Protein AF-A0A924C3Z1-F1 (afdb_monomer)

Sequence (84 aa):
MSSFLISFFISAFLTLLVIRHSKLHGWFLDSDLSGVQKVHVKAVPRIGGLSIFAAVLLCGIFTMVRAPSIGKWIALLLLCSTVA

Mean predicted aligned error: 5.36 Å

Nearest PDB structures (foldseek):
  5z12-assembly2_C  TM=5.075E-01  e=4.962E+00  Homo sapiens

Structure (mmCIF, N/CA/C/O backbone):
data_AF-A0A924C3Z1-F1
#
_entry.id   AF-A0A924C3Z1-F1
#
loop_
_atom_site.group_PDB
_atom_site.id
_atom_site.type_symbol
_atom_site.label_atom_id
_atom_site.label_alt_id
_atom_site.label_comp_id
_atom_site.label_asym_id
_atom_site.label_entity_id
_atom_site.label_seq_id
_atom_site.pdbx_PDB_ins_code
_atom_site.Cartn_x
_atom_site.Cartn_y
_atom_site.Cartn_z
_atom_site.occupancy
_atom_site.B_iso_or_equiv
_atom_site.auth_seq_id
_atom_site.auth_comp_id
_atom_site.auth_asym_id
_atom_site.auth_atom_id
_atom_site.pdbx_PDB_model_num
ATOM 1 N N . MET A 1 1 ? -16.442 -9.529 5.584 1.00 73.75 1 MET A N 1
ATOM 2 C CA . MET A 1 1 ? -16.519 -9.322 4.119 1.00 73.75 1 MET A CA 1
ATOM 3 C C . MET A 1 1 ? -16.299 -7.869 3.716 1.00 73.75 1 MET A C 1
ATOM 5 O O . MET A 1 1 ? -15.524 -7.636 2.802 1.00 73.75 1 MET A O 1
ATOM 9 N N . SER A 1 2 ? -16.879 -6.884 4.412 1.00 83.62 2 SER A N 1
ATOM 10 C CA . SER A 1 2 ? -16.706 -5.463 4.061 1.00 83.62 2 SER A CA 1
ATOM 11 C C . SER A 1 2 ? -15.244 -5.001 4.038 1.00 83.62 2 SER A C 1
ATOM 13 O O . SER A 1 2 ? -14.838 -4.375 3.069 1.00 83.62 2 SER A O 1
ATOM 15 N N . SER A 1 3 ? -14.423 -5.378 5.030 1.00 84.88 3 SER A N 1
ATOM 16 C CA . SER A 1 3 ? -12.993 -5.024 5.041 1.00 84.88 3 SER A CA 1
ATOM 17 C C . SER A 1 3 ? -12.245 -5.557 3.816 1.00 84.88 3 SER A C 1
ATOM 19 O O . SER A 1 3 ? -11.428 -4.843 3.258 1.00 84.88 3 SER A O 1
ATOM 21 N N . PHE A 1 4 ? -12.578 -6.766 3.346 1.00 89.44 4 PHE A N 1
ATOM 22 C CA . PHE A 1 4 ? -11.970 -7.357 2.151 1.00 89.44 4 PHE A CA 1
ATOM 23 C C . PHE A 1 4 ? -12.289 -6.547 0.889 1.00 89.44 4 PHE A C 1
ATOM 25 O O . PHE A 1 4 ? -11.376 -6.172 0.160 1.00 89.44 4 PHE A O 1
ATOM 32 N N . LEU A 1 5 ? -13.568 -6.228 0.655 1.00 93.12 5 LEU A N 1
ATOM 33 C CA . LEU A 1 5 ? -13.974 -5.450 -0.521 1.00 93.12 5 LEU A CA 1
ATOM 34 C C . LEU A 1 5 ? -13.376 -4.040 -0.498 1.00 93.12 5 LEU A C 1
ATOM 36 O O . LEU A 1 5 ? -12.875 -3.570 -1.514 1.00 93.12 5 LEU A O 1
ATOM 40 N N . ILE A 1 6 ? -13.378 -3.384 0.665 1.00 91.19 6 ILE A N 1
ATOM 41 C CA . ILE A 1 6 ? -12.796 -2.046 0.820 1.00 91.19 6 ILE A CA 1
ATOM 42 C C . ILE A 1 6 ? -11.287 -2.091 0.536 1.00 91.19 6 ILE A C 1
ATOM 44 O O . ILE A 1 6 ? -10.800 -1.290 -0.261 1.00 91.19 6 ILE A O 1
ATOM 48 N N . SER A 1 7 ? -10.554 -3.055 1.106 1.00 92.50 7 SER A N 1
ATOM 49 C CA . SER A 1 7 ? -9.122 -3.232 0.823 1.00 92.50 7 SER A CA 1
ATOM 50 C C . SER A 1 7 ? -8.856 -3.511 -0.655 1.00 92.50 7 SER A C 1
ATOM 52 O O . SER A 1 7 ? -7.927 -2.936 -1.219 1.00 92.50 7 SER A O 1
ATOM 54 N N . PHE A 1 8 ? -9.682 -4.3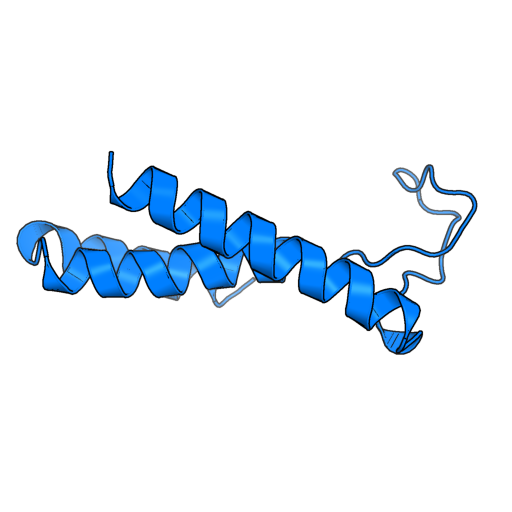43 -1.296 1.00 94.31 8 PHE A N 1
ATOM 55 C CA . PHE A 1 8 ? -9.573 -4.649 -2.720 1.00 94.31 8 PHE A CA 1
ATOM 56 C C . PHE A 1 8 ? -9.724 -3.393 -3.584 1.00 94.31 8 PHE A C 1
ATOM 58 O O . PHE A 1 8 ? -8.842 -3.099 -4.389 1.00 94.31 8 PHE A O 1
ATOM 65 N N . PHE A 1 9 ? -10.793 -2.614 -3.389 1.00 95.69 9 PHE A N 1
ATOM 66 C CA . PHE A 1 9 ? -11.031 -1.409 -4.188 1.00 95.69 9 PHE A CA 1
ATOM 67 C C . PHE A 1 9 ? -9.978 -0.327 -3.945 1.00 95.69 9 PHE A C 1
ATOM 69 O O . PHE A 1 9 ? -9.513 0.284 -4.908 1.00 95.69 9 PHE A O 1
ATOM 76 N N . ILE A 1 10 ? -9.552 -0.119 -2.693 1.00 95.06 10 ILE A N 1
ATOM 77 C CA . ILE A 1 10 ? -8.477 0.833 -2.375 1.00 95.06 10 ILE A CA 1
ATOM 78 C C . ILE A 1 10 ? -7.173 0.401 -3.052 1.00 95.06 10 ILE A C 1
ATOM 80 O O . ILE A 1 10 ? -6.532 1.214 -3.716 1.00 95.06 10 ILE A O 1
ATOM 84 N N . SER A 1 11 ? -6.791 -0.874 -2.933 1.00 96.12 11 SER A N 1
ATOM 85 C CA . SER A 1 11 ? -5.556 -1.384 -3.535 1.00 96.12 11 SER A CA 1
ATOM 86 C C . SER A 1 11 ? -5.591 -1.303 -5.063 1.00 96.12 11 SER A C 1
ATOM 88 O O . SER A 1 11 ? -4.635 -0.820 -5.671 1.00 96.12 11 SER A O 1
ATOM 90 N N . ALA A 1 12 ? -6.706 -1.687 -5.691 1.00 95.81 12 ALA A N 1
ATOM 91 C CA . ALA A 1 12 ? -6.889 -1.582 -7.136 1.00 95.81 12 ALA A CA 1
ATOM 92 C C . ALA A 1 12 ? -6.783 -0.125 -7.617 1.00 95.81 12 ALA A C 1
ATOM 94 O O . ALA A 1 12 ? -6.039 0.165 -8.556 1.00 95.81 12 ALA A O 1
ATOM 95 N N . PHE A 1 13 ? -7.461 0.805 -6.939 1.00 96.44 13 PHE A N 1
ATOM 96 C CA . PHE A 1 13 ? -7.419 2.226 -7.276 1.00 96.44 13 PHE A CA 1
ATOM 97 C C . PHE A 1 13 ? -6.010 2.818 -7.126 1.00 96.44 13 PHE A C 1
ATOM 99 O O . PHE A 1 13 ? -5.503 3.454 -8.053 1.00 96.44 13 PHE A O 1
ATOM 106 N N . LEU A 1 14 ? -5.335 2.557 -6.002 1.00 95.06 14 LEU A N 1
ATOM 107 C CA . LEU A 1 14 ? -3.961 3.014 -5.772 1.00 95.06 14 LEU A CA 1
ATOM 108 C C . LEU A 1 14 ? -2.982 2.413 -6.786 1.00 95.06 14 LEU A C 1
ATOM 110 O O . LEU A 1 14 ? -2.077 3.109 -7.241 1.00 95.06 14 LEU A O 1
ATOM 114 N N . THR A 1 15 ? -3.168 1.153 -7.176 1.00 94.06 15 THR A N 1
ATOM 115 C CA . THR A 1 15 ? -2.320 0.496 -8.181 1.00 94.06 15 THR A CA 1
ATOM 116 C C . THR A 1 15 ? -2.469 1.172 -9.546 1.00 94.06 15 THR A C 1
ATOM 118 O O . THR A 1 15 ? -1.471 1.448 -10.214 1.00 94.06 15 THR A O 1
ATOM 121 N N . LEU A 1 16 ? -3.696 1.525 -9.947 1.00 93.25 16 LEU A N 1
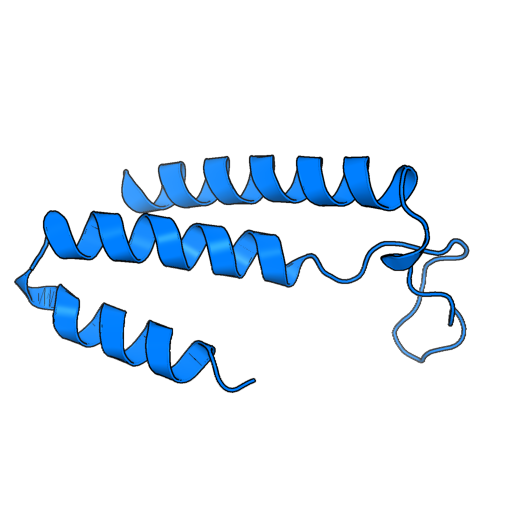ATOM 122 C CA . LEU A 1 16 ? -3.939 2.295 -11.173 1.00 93.25 16 LEU A CA 1
ATOM 123 C C . LEU A 1 16 ? -3.283 3.681 -11.122 1.00 93.25 16 LEU A C 1
ATOM 125 O O . LEU A 1 16 ? -2.698 4.112 -12.120 1.00 93.25 16 LEU A O 1
ATOM 129 N N . LEU A 1 17 ? -3.328 4.362 -9.971 1.00 91.50 17 LEU A N 1
ATOM 130 C CA . LEU A 1 17 ? -2.631 5.637 -9.783 1.00 91.50 17 LEU A CA 1
ATOM 131 C C . LEU A 1 17 ? -1.114 5.484 -9.905 1.00 91.50 17 LEU A C 1
ATOM 133 O O . LEU A 1 17 ? -0.494 6.273 -10.616 1.00 91.50 17 LEU A O 1
ATOM 137 N N . VAL A 1 18 ? -0.523 4.456 -9.290 1.00 90.38 18 VAL A N 1
ATOM 138 C CA . VAL A 1 18 ? 0.915 4.162 -9.400 1.00 90.38 18 VAL A CA 1
ATOM 139 C C . VAL A 1 18 ? 1.315 3.929 -10.858 1.00 90.38 18 VAL A C 1
ATOM 141 O O . VAL A 1 18 ? 2.271 4.540 -11.337 1.00 90.38 18 VAL A O 1
ATOM 144 N N . ILE A 1 19 ? 0.557 3.117 -11.600 1.00 89.19 19 ILE A N 1
ATOM 145 C CA . ILE A 1 19 ? 0.823 2.857 -13.023 1.00 89.19 19 ILE A CA 1
ATOM 146 C C . ILE A 1 19 ? 0.721 4.151 -13.842 1.00 89.19 19 ILE A C 1
ATOM 148 O O . ILE A 1 19 ? 1.575 4.418 -14.691 1.00 89.19 19 ILE A O 1
ATOM 152 N N . ARG A 1 20 ? -0.309 4.971 -13.598 1.00 89.12 20 ARG A N 1
ATOM 153 C CA . ARG A 1 20 ? -0.516 6.235 -14.319 1.00 89.12 20 ARG A CA 1
ATOM 154 C C . ARG A 1 20 ? 0.593 7.246 -14.021 1.00 89.12 20 ARG A C 1
ATOM 156 O O . ARG A 1 20 ? 1.128 7.838 -14.955 1.00 89.12 20 ARG A O 1
ATOM 163 N N . HIS A 1 21 ? 0.962 7.423 -12.755 1.00 86.31 21 HIS A N 1
ATOM 164 C CA . HIS A 1 21 ? 2.000 8.373 -12.351 1.00 86.31 21 HIS A CA 1
ATOM 165 C C . HIS A 1 21 ? 3.405 7.927 -12.740 1.00 86.31 21 HIS A C 1
ATOM 167 O O . HIS A 1 21 ? 4.213 8.778 -13.100 1.00 86.31 21 HIS A O 1
ATOM 173 N N . SER A 1 22 ? 3.690 6.626 -12.742 1.00 83.88 22 SER A N 1
ATOM 174 C CA . SER A 1 22 ? 4.990 6.112 -13.178 1.00 83.88 22 SER A CA 1
ATOM 175 C C . SER A 1 22 ? 5.247 6.329 -14.670 1.00 83.88 22 SER A C 1
ATOM 177 O O . SER A 1 22 ? 6.395 6.510 -15.064 1.00 83.88 22 SER A O 1
ATOM 179 N N . LYS A 1 23 ? 4.201 6.356 -15.505 1.00 78.44 23 LYS A N 1
ATOM 180 C CA . LYS A 1 23 ? 4.344 6.735 -16.920 1.00 78.44 23 LYS A CA 1
ATOM 181 C C . LYS A 1 23 ? 4.650 8.225 -17.103 1.00 78.44 23 LYS A C 1
ATOM 183 O O . LYS A 1 23 ? 5.253 8.589 -18.103 1.00 78.44 23 LYS A O 1
ATOM 188 N N . LEU A 1 24 ? 4.219 9.067 -16.161 1.00 80.38 24 LEU A N 1
ATOM 189 C CA . LEU A 1 24 ? 4.446 10.517 -16.175 1.00 80.38 24 LEU A CA 1
ATOM 190 C C . LEU A 1 24 ? 5.806 10.899 -15.570 1.00 80.38 24 LEU A C 1
ATOM 192 O O . LEU A 1 24 ? 6.456 11.814 -16.062 1.00 80.38 24 LEU A O 1
ATOM 196 N N . HIS A 1 25 ? 6.242 10.191 -14.525 1.00 76.44 25 HIS A N 1
ATOM 197 C CA . HIS A 1 25 ? 7.489 10.447 -13.809 1.00 76.44 25 HIS A CA 1
ATOM 198 C C . HIS A 1 25 ? 8.400 9.222 -13.920 1.00 76.44 25 HIS A C 1
ATOM 200 O O . HIS A 1 25 ? 8.230 8.231 -13.207 1.00 76.44 25 HIS A O 1
ATOM 206 N N . GLY A 1 26 ? 9.381 9.298 -14.823 1.00 68.62 26 GLY A N 1
ATOM 207 C CA . GLY A 1 26 ? 10.270 8.180 -15.161 1.00 68.62 26 GLY A CA 1
ATOM 208 C C . GLY A 1 26 ? 11.156 7.671 -14.018 1.00 68.62 26 GLY A C 1
ATOM 209 O O . GLY A 1 26 ? 11.726 6.595 -14.137 1.00 68.62 26 GLY A O 1
ATOM 210 N N . TRP A 1 27 ? 11.247 8.393 -12.895 1.00 72.25 27 TRP A N 1
ATOM 211 C CA . TRP A 1 27 ? 12.056 8.005 -11.730 1.00 72.25 27 TRP A CA 1
ATOM 212 C C . TRP A 1 27 ? 11.577 6.727 -11.034 1.00 72.25 27 TRP A C 1
ATOM 214 O O . TRP A 1 27 ? 12.349 6.091 -10.329 1.00 72.25 27 TRP A O 1
ATOM 224 N N . PHE A 1 28 ? 10.316 6.335 -11.232 1.00 70.88 28 PHE A N 1
ATOM 225 C CA . PHE A 1 28 ? 9.759 5.112 -10.646 1.00 70.88 28 PHE A CA 1
ATOM 226 C C . PHE A 1 28 ? 9.956 3.862 -11.515 1.00 70.88 28 PHE A C 1
ATOM 228 O O . PHE A 1 28 ? 9.514 2.779 -11.128 1.00 70.88 28 PHE A O 1
ATOM 235 N N . LEU A 1 29 ? 10.569 3.998 -12.693 1.00 78.06 29 LEU A N 1
ATOM 236 C CA . LEU A 1 29 ? 10.769 2.904 -13.637 1.00 78.06 29 LEU A CA 1
ATOM 237 C C . LEU A 1 29 ? 12.050 2.128 -13.309 1.00 78.06 29 LEU A C 1
ATOM 239 O O . LEU A 1 29 ? 13.104 2.724 -13.110 1.00 78.06 29 LEU A O 1
ATOM 243 N N . ASP A 1 30 ? 11.968 0.795 -13.305 1.00 78.19 30 ASP A N 1
ATOM 244 C CA . ASP A 1 30 ? 13.163 -0.051 -13.207 1.00 78.19 30 ASP A CA 1
ATOM 245 C C . ASP A 1 30 ? 13.945 0.005 -14.526 1.00 78.19 30 ASP A C 1
ATOM 247 O O . ASP A 1 30 ? 13.463 -0.466 -15.562 1.00 78.19 30 ASP A O 1
ATOM 251 N N . SER A 1 31 ? 15.122 0.629 -14.483 1.00 73.62 31 SER A N 1
ATOM 252 C CA . SER A 1 31 ? 16.000 0.849 -15.634 1.00 73.62 31 SER A CA 1
ATOM 253 C C . SER A 1 31 ? 16.878 -0.357 -15.961 1.00 73.62 31 SER A C 1
ATOM 255 O O . SER A 1 31 ? 17.308 -0.497 -17.106 1.00 73.62 31 SER A O 1
ATOM 257 N N . ASP A 1 32 ? 17.119 -1.246 -14.997 1.00 80.50 32 ASP A N 1
ATOM 258 C CA . ASP A 1 32 ? 17.834 -2.489 -15.254 1.00 80.50 32 ASP A CA 1
ATOM 259 C C . ASP A 1 32 ? 16.840 -3.552 -15.730 1.00 80.50 32 ASP A C 1
ATOM 261 O O . ASP A 1 32 ? 15.942 -3.962 -15.000 1.00 80.50 32 ASP A O 1
ATOM 265 N N . LEU A 1 33 ? 17.011 -4.012 -16.966 1.00 81.44 33 LEU A N 1
ATOM 266 C CA . LEU A 1 33 ? 16.160 -5.024 -17.597 1.00 81.44 33 LEU A CA 1
ATOM 267 C C . LEU A 1 33 ? 16.831 -6.404 -17.674 1.00 81.44 33 LEU A C 1
ATOM 269 O O . LEU A 1 33 ? 16.207 -7.350 -18.140 1.00 81.44 33 LEU A O 1
ATOM 273 N N . SER A 1 34 ? 18.075 -6.535 -17.208 1.00 81.94 34 SER A N 1
ATOM 274 C CA . SER A 1 34 ? 18.905 -7.737 -17.393 1.00 81.94 34 SER A CA 1
ATOM 275 C C . SER A 1 34 ? 18.833 -8.756 -16.247 1.00 81.94 34 SER A C 1
ATOM 277 O O . SER A 1 34 ? 19.441 -9.822 -16.318 1.00 81.94 34 SER A O 1
ATOM 279 N N . GLY A 1 35 ? 18.089 -8.454 -15.180 1.00 80.56 35 GLY A N 1
ATOM 280 C CA . GLY A 1 35 ? 18.001 -9.328 -14.008 1.00 80.56 35 GLY A CA 1
ATOM 281 C C . GLY A 1 35 ? 17.250 -10.650 -14.248 1.00 80.56 35 GLY A C 1
ATOM 282 O O . GLY A 1 35 ? 16.322 -10.733 -15.048 1.00 80.56 35 GLY A O 1
ATOM 283 N N . VAL A 1 36 ? 17.591 -11.672 -13.455 1.00 80.44 36 VAL A N 1
ATOM 284 C CA . VAL A 1 36 ? 17.142 -13.082 -13.580 1.00 80.44 36 VAL A CA 1
ATOM 285 C C . VAL A 1 36 ? 15.611 -13.281 -13.515 1.00 80.44 36 VAL A C 1
ATOM 287 O O . VAL A 1 36 ? 15.097 -14.293 -13.977 1.00 80.44 36 VAL A O 1
ATOM 290 N N . GLN A 1 37 ? 14.854 -12.306 -13.000 1.00 80.81 37 GLN A N 1
ATOM 291 C CA . GLN A 1 37 ? 13.379 -12.317 -12.949 1.00 80.81 37 GLN A CA 1
ATOM 292 C C . GLN A 1 37 ? 12.742 -11.138 -13.713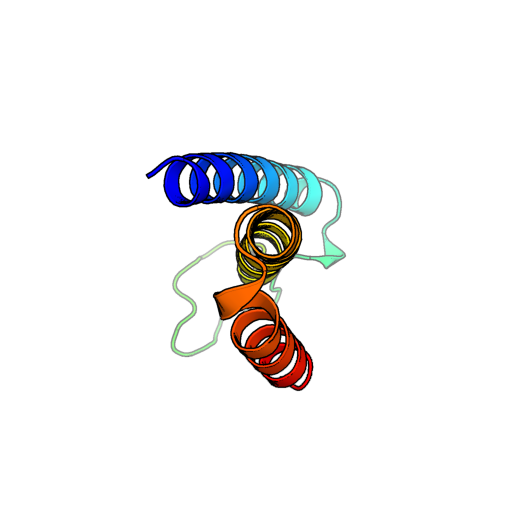 1.00 80.81 37 GLN A C 1
ATOM 294 O O . GLN A 1 37 ? 11.597 -10.754 -13.462 1.00 80.81 37 GLN A O 1
ATOM 299 N N . LYS A 1 38 ? 13.484 -10.515 -14.635 1.00 79.50 38 LYS A N 1
ATOM 300 C CA . LYS A 1 38 ? 13.052 -9.336 -15.395 1.00 79.50 38 LYS A CA 1
ATOM 301 C C . LYS A 1 38 ? 12.688 -9.751 -16.823 1.00 79.50 38 LYS A C 1
ATOM 303 O O . LYS A 1 38 ? 13.534 -9.825 -17.695 1.00 79.50 38 LYS A O 1
ATOM 308 N N . VAL A 1 39 ? 11.405 -10.021 -17.061 1.00 80.56 39 VAL A N 1
ATOM 309 C CA . VAL A 1 39 ?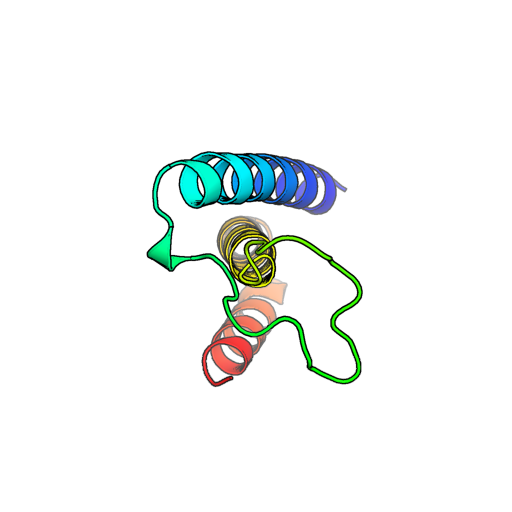 10.907 -10.483 -18.380 1.00 80.56 39 VAL A CA 1
ATOM 310 C C . VAL A 1 39 ? 10.408 -9.346 -19.281 1.00 80.56 39 VAL A C 1
ATOM 312 O O . VAL A 1 39 ? 10.021 -9.572 -20.423 1.00 80.56 39 VAL A O 1
ATOM 315 N N . HIS A 1 40 ? 10.353 -8.115 -18.767 1.00 80.06 40 HIS A N 1
ATOM 316 C CA . HIS A 1 40 ? 9.841 -6.972 -19.518 1.00 80.06 40 HIS A CA 1
ATOM 317 C C . HIS A 1 40 ? 10.942 -6.334 -20.366 1.00 80.06 40 HIS A C 1
ATOM 319 O O . HIS A 1 40 ? 11.975 -5.931 -19.847 1.00 80.06 40 HIS A O 1
ATOM 325 N N . VAL A 1 41 ? 10.664 -6.161 -21.660 1.00 81.75 41 VAL A N 1
ATOM 326 C CA . VAL A 1 41 ? 11.544 -5.465 -22.623 1.00 81.75 41 VAL A CA 1
ATOM 327 C C . VAL A 1 41 ? 11.535 -3.941 -22.418 1.00 81.75 41 VAL A C 1
ATOM 329 O O . VAL A 1 41 ? 12.376 -3.223 -22.947 1.00 81.75 41 VAL A O 1
ATOM 332 N N . LYS A 1 42 ? 10.572 -3.422 -21.650 1.00 82.19 42 LYS A N 1
ATOM 333 C CA . LYS A 1 42 ? 10.421 -1.995 -21.343 1.00 82.19 42 LYS A CA 1
ATOM 334 C C . LYS A 1 42 ? 10.513 -1.779 -19.838 1.00 82.19 42 LYS A C 1
ATOM 336 O O . LYS A 1 42 ? 10.086 -2.637 -19.069 1.00 82.19 42 LYS A O 1
ATOM 341 N N . ALA A 1 43 ? 11.010 -0.614 -19.434 1.00 83.94 43 ALA A N 1
ATOM 342 C CA . ALA A 1 43 ? 11.043 -0.206 -18.036 1.00 83.94 43 ALA A CA 1
ATOM 343 C C . ALA A 1 43 ? 9.614 -0.083 -17.470 1.00 83.94 43 ALA A C 1
ATOM 345 O O . ALA A 1 43 ? 8.732 0.498 -18.109 1.00 83.94 43 ALA A O 1
ATOM 346 N N . VAL A 1 44 ? 9.376 -0.658 -16.288 1.00 83.50 44 VAL A N 1
ATOM 347 C CA . VAL A 1 44 ? 8.058 -0.737 -15.625 1.00 83.50 44 VAL A CA 1
ATOM 348 C C . VAL A 1 44 ? 8.206 -0.363 -14.149 1.00 83.50 44 VAL A C 1
ATOM 350 O O . VAL A 1 44 ? 9.242 -0.679 -13.557 1.00 83.50 44 VAL A O 1
ATOM 353 N N . PRO A 1 45 ? 7.199 0.280 -13.526 1.00 85.12 45 PRO A N 1
ATOM 354 C CA . PRO A 1 45 ? 7.200 0.506 -12.086 1.00 85.12 45 PRO A CA 1
ATOM 355 C C . PRO A 1 45 ? 7.202 -0.798 -11.293 1.00 85.12 45 PRO A C 1
ATOM 357 O O . PRO A 1 45 ? 6.298 -1.620 -11.433 1.00 85.12 45 PRO A O 1
ATOM 360 N N . ARG A 1 46 ? 8.167 -0.949 -10.383 1.00 85.06 46 ARG A N 1
ATOM 361 C CA . ARG A 1 46 ? 8.270 -2.104 -9.469 1.00 85.06 46 ARG A CA 1
ATOM 362 C C . ARG A 1 46 ? 8.014 -1.741 -8.012 1.00 85.06 46 ARG A C 1
ATOM 364 O O . ARG A 1 46 ? 8.596 -2.305 -7.098 1.00 85.06 46 ARG A O 1
ATOM 371 N N . ILE A 1 47 ? 7.099 -0.803 -7.810 1.00 86.88 47 ILE A N 1
ATOM 372 C CA . ILE A 1 47 ? 6.678 -0.299 -6.496 1.00 86.88 47 ILE A CA 1
ATOM 373 C C . ILE A 1 47 ? 5.243 -0.718 -6.142 1.00 86.88 47 ILE A C 1
ATOM 375 O O . ILE A 1 47 ? 4.592 -0.088 -5.315 1.00 86.88 47 ILE A O 1
ATOM 379 N N . GLY A 1 48 ? 4.724 -1.786 -6.761 1.00 85.38 48 GLY A N 1
ATOM 380 C CA . GLY A 1 48 ? 3.346 -2.254 -6.541 1.00 85.38 48 GLY A CA 1
ATOM 381 C C . GLY A 1 48 ? 3.036 -2.619 -5.082 1.00 85.38 48 GLY A C 1
ATOM 382 O O . GLY A 1 48 ? 1.900 -2.466 -4.637 1.00 85.38 48 GLY A O 1
ATOM 383 N N . GLY A 1 49 ? 4.056 -3.010 -4.307 1.00 89.31 49 GLY A N 1
ATOM 384 C CA . GLY A 1 49 ? 3.927 -3.254 -2.868 1.00 89.31 49 GLY A CA 1
ATOM 385 C C . GLY A 1 49 ? 3.416 -2.041 -2.082 1.00 89.31 49 GLY A C 1
ATOM 386 O O . GLY A 1 49 ? 2.706 -2.222 -1.096 1.00 89.31 49 GLY A O 1
ATOM 387 N N . LEU A 1 50 ? 3.673 -0.813 -2.555 1.00 90.69 50 LEU A N 1
ATOM 388 C CA . LEU A 1 50 ? 3.197 0.416 -1.914 1.00 90.69 50 LEU A CA 1
ATOM 389 C C . LEU A 1 50 ? 1.663 0.480 -1.864 1.00 90.69 50 LEU A C 1
ATOM 391 O O . LEU A 1 50 ? 1.087 0.806 -0.828 1.00 90.69 50 LEU A O 1
ATOM 395 N N . SER A 1 51 ? 0.993 0.135 -2.966 1.00 93.50 51 SER A N 1
ATOM 396 C CA . SER A 1 51 ? -0.473 0.144 -3.054 1.00 93.50 51 SER A CA 1
ATOM 397 C C . SER A 1 51 ? -1.109 -0.917 -2.153 1.00 93.50 51 SER A C 1
ATOM 399 O O . SER A 1 51 ? -2.180 -0.687 -1.591 1.00 93.50 51 SER A O 1
ATOM 401 N N . ILE A 1 52 ? -0.449 -2.068 -1.992 1.00 92.88 52 ILE A N 1
ATOM 402 C CA . ILE A 1 52 ? -0.883 -3.135 -1.081 1.00 92.88 52 ILE A CA 1
ATOM 403 C C . ILE A 1 52 ? -0.726 -2.669 0.367 1.00 92.88 52 ILE A C 1
ATOM 405 O O . ILE A 1 52 ? -1.690 -2.705 1.131 1.00 92.88 52 ILE A O 1
ATOM 409 N N . PHE A 1 53 ? 0.459 -2.172 0.726 1.00 93.56 53 PHE A N 1
ATOM 410 C CA . PHE A 1 53 ? 0.756 -1.707 2.078 1.00 93.56 53 PHE A CA 1
ATOM 411 C C . PHE A 1 53 ? -0.188 -0.582 2.517 1.00 93.56 53 PHE A C 1
ATOM 413 O O . PHE A 1 53 ? -0.792 -0.663 3.585 1.00 93.56 53 PHE A O 1
ATOM 420 N N . ALA A 1 54 ? -0.401 0.425 1.666 1.00 94.38 54 ALA A N 1
ATOM 421 C CA . ALA A 1 54 ? -1.318 1.526 1.952 1.00 94.38 54 ALA A CA 1
ATOM 422 C C . ALA A 1 54 ? -2.769 1.049 2.152 1.00 94.38 54 ALA A C 1
ATOM 424 O O . ALA A 1 54 ? -3.449 1.512 3.069 1.00 94.38 54 ALA A O 1
ATOM 425 N N . ALA A 1 55 ? -3.245 0.097 1.341 1.00 95.12 55 ALA A N 1
ATOM 426 C CA . ALA A 1 55 ? -4.587 -0.462 1.497 1.00 95.12 55 ALA A CA 1
ATOM 427 C C . ALA A 1 55 ? -4.748 -1.227 2.823 1.00 95.12 55 ALA A C 1
ATOM 429 O O . ALA A 1 55 ? -5.755 -1.045 3.515 1.00 95.12 55 ALA A O 1
ATOM 430 N N . VAL A 1 56 ? -3.751 -2.040 3.193 1.00 94.25 56 VAL A N 1
ATOM 431 C CA . VAL A 1 56 ? -3.725 -2.786 4.462 1.00 94.25 56 VAL A CA 1
ATOM 432 C C . VAL A 1 56 ? -3.666 -1.836 5.656 1.00 94.25 56 VAL A C 1
ATOM 434 O O . VAL A 1 56 ? -4.410 -2.030 6.614 1.00 94.25 56 VAL A O 1
ATOM 437 N N . LEU A 1 57 ? -2.858 -0.778 5.585 1.0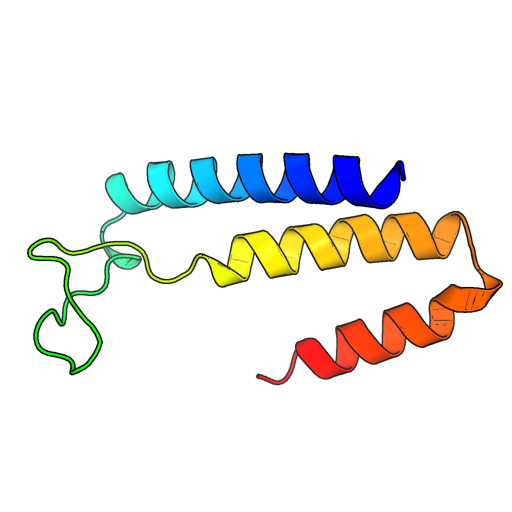0 94.94 57 LEU A N 1
ATOM 438 C CA . LEU A 1 57 ? -2.744 0.225 6.642 1.00 94.94 57 LEU A CA 1
ATOM 439 C C . LEU A 1 57 ? -4.078 0.953 6.871 1.00 94.94 57 LEU A C 1
ATOM 441 O O . LEU A 1 57 ? -4.583 0.977 7.994 1.00 94.94 57 LEU A O 1
ATOM 445 N N . LEU A 1 58 ? -4.699 1.479 5.810 1.00 94.38 58 LEU A N 1
ATOM 446 C CA . LEU A 1 58 ? -5.972 2.205 5.907 1.00 94.38 58 LEU A CA 1
ATOM 447 C C . LEU A 1 58 ? -7.115 1.310 6.407 1.00 94.38 58 LEU A C 1
ATOM 449 O O . LEU A 1 58 ? -7.859 1.683 7.318 1.00 94.38 58 LEU A O 1
ATOM 453 N N . CYS A 1 59 ? -7.246 0.106 5.845 1.00 94.31 59 CYS A N 1
ATOM 454 C CA . CYS A 1 59 ? -8.293 -0.830 6.256 1.00 94.31 59 CYS A CA 1
ATOM 455 C C . CYS A 1 59 ? -8.034 -1.423 7.644 1.00 94.31 59 CYS A C 1
ATOM 457 O O . CYS A 1 59 ? -8.988 -1.706 8.373 1.00 94.31 59 CYS A O 1
ATOM 459 N N . GLY A 1 60 ? -6.766 -1.592 8.019 1.00 93.75 60 GLY A N 1
ATOM 460 C CA . GLY A 1 60 ? -6.339 -2.015 9.346 1.00 93.75 60 GLY A CA 1
ATOM 461 C C . GLY A 1 60 ? -6.783 -1.014 10.404 1.00 93.75 60 GLY A C 1
ATOM 462 O O . GLY A 1 60 ? -7.507 -1.398 11.321 1.00 93.75 60 GLY A O 1
ATOM 463 N N . ILE A 1 61 ? -6.472 0.274 10.218 1.00 93.31 61 ILE A N 1
ATOM 464 C CA . ILE A 1 61 ? -6.907 1.357 11.118 1.00 93.31 61 ILE A CA 1
ATOM 465 C C . ILE A 1 61 ? -8.437 1.389 11.236 1.00 93.31 61 ILE A C 1
ATOM 467 O O . ILE A 1 61 ? -8.975 1.412 12.343 1.00 93.31 61 ILE A O 1
ATOM 471 N N . PHE A 1 62 ? -9.157 1.312 10.114 1.00 93.62 62 PHE A N 1
ATOM 472 C CA . PH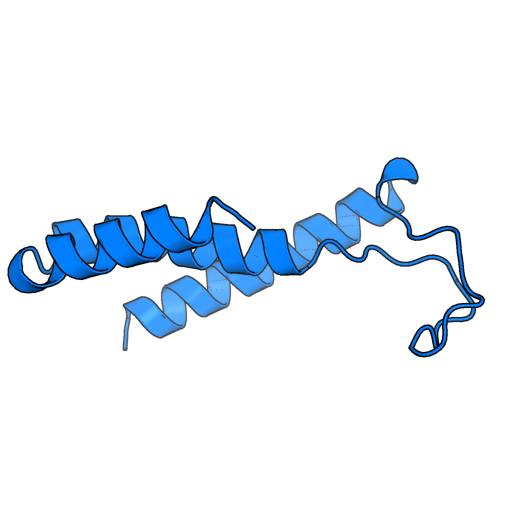E A 1 62 ? -10.623 1.262 10.132 1.00 93.62 62 PHE A CA 1
ATOM 473 C C . PHE A 1 62 ? -11.160 0.046 10.909 1.00 93.62 62 PHE A C 1
ATOM 475 O O . PHE A 1 62 ? -12.120 0.150 11.678 1.00 93.62 62 PHE A O 1
ATOM 482 N N . THR A 1 63 ? -10.521 -1.113 10.747 1.00 93.56 63 THR A N 1
ATOM 483 C CA . THR A 1 63 ? -10.902 -2.347 11.445 1.00 93.56 63 THR A CA 1
ATOM 484 C C . THR A 1 63 ? -10.608 -2.260 12.943 1.00 93.56 63 THR A C 1
ATOM 486 O O . THR A 1 63 ? -11.419 -2.740 13.731 1.00 93.56 63 THR A O 1
ATOM 489 N N . MET A 1 64 ? -9.527 -1.594 13.358 1.00 94.12 64 MET A N 1
ATOM 490 C CA . MET A 1 64 ? -9.214 -1.363 14.775 1.00 94.12 64 MET A CA 1
ATOM 491 C C . MET A 1 64 ? -10.308 -0.557 15.489 1.00 94.12 64 MET A C 1
ATOM 493 O O . MET A 1 64 ? -10.631 -0.862 16.634 1.00 94.12 64 MET A O 1
ATOM 497 N N . VAL A 1 65 ? -10.913 0.425 14.809 1.00 93.88 65 VAL A N 1
ATOM 498 C CA . VAL A 1 65 ? -12.031 1.214 15.359 1.00 93.88 65 VAL A CA 1
ATOM 499 C C . VAL A 1 65 ? -13.312 0.379 15.455 1.00 93.88 65 VAL A C 1
ATOM 501 O O . VAL A 1 65 ? -14.041 0.477 16.439 1.00 93.88 65 VAL A O 1
ATOM 504 N N . ARG A 1 66 ? -13.594 -0.472 14.458 1.00 93.62 66 ARG A N 1
ATOM 505 C CA . ARG A 1 66 ? -14.799 -1.324 14.454 1.00 93.62 66 ARG A CA 1
ATOM 506 C C . ARG A 1 66 ? -14.714 -2.539 15.378 1.00 93.62 66 ARG A C 1
ATOM 508 O O . ARG A 1 66 ? -15.749 -3.001 15.849 1.00 93.62 66 ARG A O 1
ATOM 515 N N . ALA A 1 67 ? -13.521 -3.092 15.573 1.00 93.38 67 ALA A N 1
ATOM 516 C CA . ALA A 1 67 ? -13.279 -4.333 16.302 1.00 93.38 67 ALA A CA 1
ATOM 517 C C . ALA A 1 67 ? -12.080 -4.165 17.257 1.00 93.38 67 ALA A C 1
ATOM 519 O O . ALA A 1 67 ? -10.997 -4.706 17.012 1.00 93.38 67 ALA A O 1
ATOM 520 N N . PRO A 1 68 ? -12.252 -3.429 18.371 1.00 92.88 68 PRO A N 1
ATOM 521 C CA . PRO A 1 68 ? -11.152 -3.097 19.277 1.00 92.88 68 PRO A CA 1
ATOM 522 C C . PRO A 1 68 ? -10.496 -4.327 19.925 1.00 92.88 68 PRO A C 1
ATOM 524 O O . PRO A 1 68 ? -9.316 -4.276 20.268 1.00 92.88 68 PRO A O 1
ATOM 527 N N . SER A 1 69 ? -11.210 -5.456 20.035 1.00 95.81 69 SER A N 1
ATOM 528 C CA . SER A 1 69 ? -10.689 -6.717 20.588 1.00 95.81 69 SER A CA 1
ATOM 529 C C . SER A 1 69 ? -9.469 -7.261 19.836 1.00 95.81 69 SER A C 1
ATOM 531 O O . SER A 1 69 ? -8.579 -7.842 20.454 1.00 95.81 69 SER A O 1
ATOM 533 N N . ILE A 1 70 ? -9.394 -7.041 18.521 1.00 94.94 70 ILE A N 1
ATOM 534 C CA . ILE A 1 70 ? -8.273 -7.477 17.672 1.00 94.94 70 ILE A CA 1
ATOM 535 C C . ILE A 1 70 ? -7.298 -6.341 17.345 1.00 94.94 70 ILE A C 1
ATOM 537 O O . ILE A 1 70 ? -6.277 -6.569 16.697 1.00 94.94 70 ILE A O 1
ATOM 541 N N . GLY A 1 71 ? -7.575 -5.116 17.800 1.00 95.31 71 GLY A N 1
ATOM 542 C CA . GLY A 1 71 ? -6.835 -3.935 17.365 1.00 95.31 71 GLY A CA 1
ATOM 543 C C . GLY A 1 71 ? -5.353 -3.957 17.747 1.00 95.31 71 GLY A C 1
ATOM 544 O O . GLY A 1 71 ? -4.509 -3.566 16.945 1.00 95.31 71 GLY A O 1
ATOM 545 N N . LYS A 1 72 ? -5.018 -4.495 18.929 1.00 95.88 72 LYS A N 1
ATOM 546 C CA . LYS A 1 72 ? -3.620 -4.656 19.375 1.00 95.88 72 LYS A CA 1
ATOM 547 C C . LYS A 1 72 ? -2.812 -5.559 18.438 1.00 95.88 72 LYS A C 1
ATOM 549 O O . LYS A 1 72 ? -1.682 -5.226 18.100 1.00 95.88 72 LYS A O 1
ATOM 554 N N . TRP A 1 73 ? -3.401 -6.670 17.992 1.00 96.12 73 TRP A N 1
ATOM 555 C CA . TRP A 1 73 ? -2.757 -7.601 17.062 1.00 96.12 73 TRP A CA 1
ATOM 556 C C . TRP A 1 73 ? -2.519 -6.960 15.696 1.00 96.12 73 TRP A C 1
ATOM 558 O O . TRP A 1 73 ? -1.425 -7.073 15.151 1.00 96.12 73 TRP A O 1
ATOM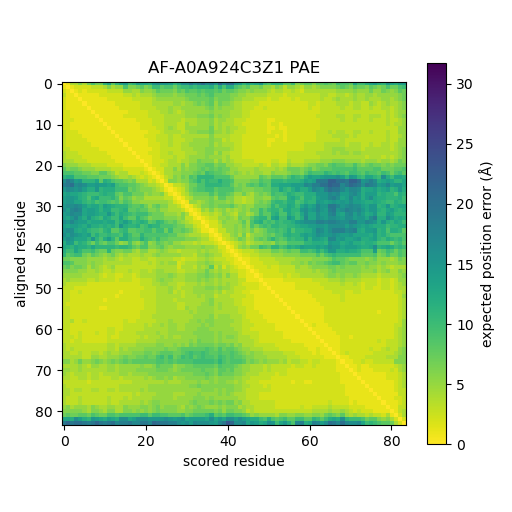 568 N N . ILE A 1 74 ? -3.512 -6.229 15.179 1.00 94.94 74 ILE A N 1
ATOM 569 C CA . ILE A 1 74 ? -3.383 -5.486 13.918 1.00 94.94 74 ILE A CA 1
ATOM 570 C C . ILE A 1 74 ? -2.253 -4.451 14.017 1.00 94.94 74 ILE A C 1
ATOM 572 O O . ILE A 1 74 ? -1.413 -4.384 13.124 1.00 94.94 74 ILE A O 1
ATOM 576 N N . ALA A 1 75 ? -2.192 -3.682 15.108 1.00 94.94 75 ALA A N 1
ATOM 577 C CA . ALA A 1 75 ? -1.158 -2.667 15.304 1.00 94.94 75 ALA A CA 1
ATOM 578 C C . ALA A 1 75 ? 0.258 -3.264 15.353 1.00 94.94 75 ALA A C 1
ATOM 580 O O . ALA A 1 75 ? 1.162 -2.738 14.709 1.00 94.94 75 ALA A O 1
ATOM 581 N N . LEU A 1 76 ? 0.447 -4.377 16.072 1.00 95.25 76 LEU A N 1
ATOM 582 C CA . LEU A 1 76 ? 1.738 -5.072 16.145 1.00 95.25 76 LEU A CA 1
ATOM 583 C C . LEU A 1 76 ? 2.181 -5.614 14.781 1.00 95.25 76 LEU A C 1
ATOM 585 O O . LEU A 1 76 ? 3.349 -5.472 14.422 1.00 95.25 76 LEU A O 1
ATOM 589 N N . LEU A 1 77 ? 1.258 -6.191 14.005 1.00 93.62 77 LEU A N 1
ATOM 590 C CA . LEU A 1 77 ? 1.554 -6.677 12.653 1.00 93.62 77 LEU A CA 1
ATOM 591 C C . LEU A 1 77 ? 1.946 -5.531 11.713 1.00 93.62 77 LEU A C 1
ATOM 593 O O . LEU A 1 77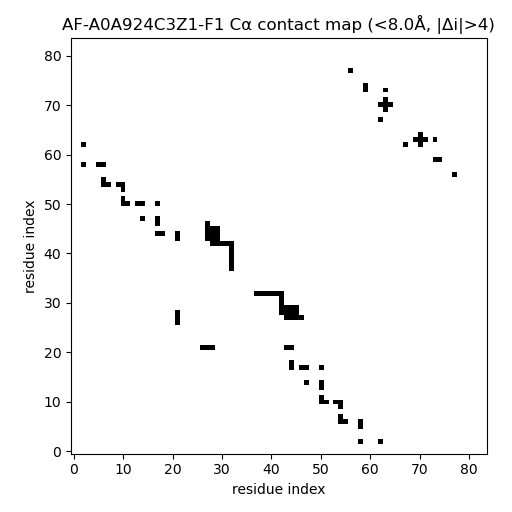 ? 2.934 -5.649 10.990 1.00 93.62 77 LEU A O 1
ATOM 597 N N . LEU A 1 78 ? 1.218 -4.410 11.761 1.00 93.62 78 LEU A N 1
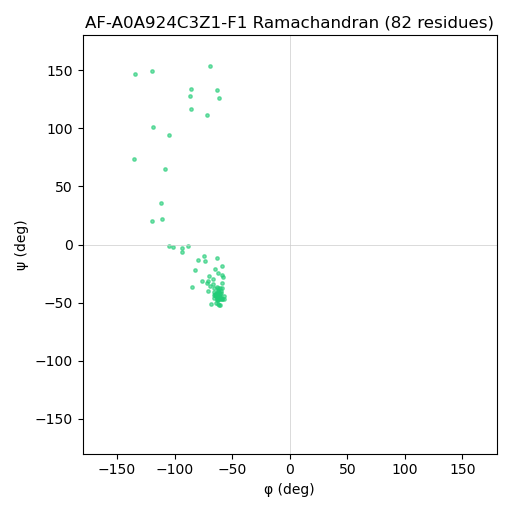ATOM 598 C CA . LEU A 1 78 ? 1.555 -3.221 10.977 1.00 93.62 78 LEU A CA 1
ATOM 599 C C . LEU A 1 78 ? 2.939 -2.679 11.352 1.00 93.62 78 LEU A C 1
ATOM 601 O O . LEU A 1 78 ? 3.741 -2.402 10.464 1.00 93.62 78 LEU A O 1
ATOM 605 N N . LEU A 1 79 ? 3.250 -2.599 12.646 1.00 93.94 79 LEU A N 1
ATOM 606 C CA . LEU A 1 79 ? 4.548 -2.127 13.130 1.00 93.94 79 LEU A CA 1
ATOM 607 C C . LEU A 1 79 ? 5.697 -3.068 12.730 1.00 93.94 79 LEU A C 1
ATOM 609 O O . LEU A 1 79 ? 6.770 -2.611 12.352 1.00 93.94 79 LEU A O 1
ATOM 613 N N . CYS A 1 80 ? 5.475 -4.382 12.740 1.00 93.50 80 CYS A N 1
ATOM 614 C CA . CYS A 1 80 ? 6.457 -5.343 12.236 1.00 93.50 80 CYS A CA 1
ATOM 615 C C . CYS A 1 80 ? 6.725 -5.143 10.736 1.00 93.50 80 CYS A C 1
ATOM 617 O O . CYS A 1 80 ? 7.870 -5.196 10.297 1.00 93.50 80 CYS A O 1
ATOM 619 N N . SER A 1 81 ? 5.683 -4.849 9.957 1.00 90.69 81 SER A N 1
ATOM 620 C CA . SER A 1 81 ? 5.802 -4.677 8.506 1.00 90.69 81 SER A CA 1
ATOM 621 C C . SER A 1 81 ? 6.464 -3.369 8.051 1.00 90.69 81 SER A C 1
ATOM 623 O O . SER A 1 81 ? 6.774 -3.247 6.870 1.00 90.69 81 SER A O 1
ATOM 625 N N . THR A 1 82 ? 6.702 -2.395 8.941 1.00 85.50 82 THR A N 1
ATOM 626 C CA . THR A 1 82 ? 7.380 -1.132 8.574 1.00 85.50 82 THR A CA 1
ATOM 627 C C . THR A 1 82 ? 8.905 -1.237 8.485 1.00 85.50 82 THR A C 1
ATOM 629 O O . THR A 1 82 ? 9.533 -0.320 7.966 1.00 85.50 82 THR A O 1
ATOM 632 N N . VAL A 1 83 ? 9.506 -2.320 8.990 1.00 77.88 83 VAL A N 1
ATOM 633 C CA . VAL A 1 83 ? 10.966 -2.527 9.032 1.00 77.88 83 VAL A CA 1
ATOM 634 C C . VAL A 1 83 ? 11.359 -3.601 8.010 1.00 77.88 83 VAL A C 1
ATOM 636 O O . VAL A 1 83 ? 11.758 -4.702 8.384 1.00 77.88 83 VAL A O 1
ATOM 639 N N . ALA A 1 84 ? 11.163 -3.303 6.725 1.00 60.03 84 ALA A N 1
ATOM 640 C CA . ALA A 1 84 ? 11.543 -4.173 5.608 1.00 60.03 84 ALA A CA 1
ATOM 641 C C . ALA A 1 84 ? 12.769 -3.628 4.870 1.00 60.03 84 ALA A C 1
ATOM 643 O O . ALA A 1 84 ? 12.833 -2.391 4.684 1.00 60.03 84 ALA A O 1
#

pLDDT: mean 88.01, std 7.81, range [60.03, 96.44]

Solvent-accessible surface area (backbone atoms only — not comparable to full-atom values): 4890 Å² total; per-residue (Å²): 111,68,65,58,56,52,30,48,54,47,21,54,52,43,42,52,48,52,57,56,48,32,75,73,41,67,87,50,35,44,83,77,51,83,52,100,86,45,85,52,96,60,68,48,66,81,60,64,65,56,25,50,50,52,20,51,53,56,45,45,56,55,43,29,74,76,41,59,93,54,26,66,60,52,51,52,52,54,60,58,65,72,76,120

Radius of gyration: 16.08 Å; Cα contacts (8 Å, |Δi|>4): 56; chains: 1; bounding box: 36×24×43 Å

Foldseek 3Di:
DVLVVQLVVQLVVVLVVQQVVCVVPVPQWDPDQPDPPRPDPDTGGPVSVVSNLVSLVVSLVVVCVVPVVCNVVSVVVNVVVVPD

Secondary structure (DSSP, 8-state):
-HHHHHHHHHHHHHHHHHHHHHHH-GGGB-----STT---SS--B--HHHHHHHHHHHHHHHHHHH-HHHHHHHHHHHHHHT--